Protein AF-H2Z7K0-F1 (afdb_monomer_lite)

Structure (mmCIF, N/CA/C/O backbone):
data_AF-H2Z7K0-F1
#
_entry.id   AF-H2Z7K0-F1
#
loop_
_atom_site.group_PDB
_atom_site.id
_atom_site.type_symbol
_atom_site.label_atom_id
_atom_site.label_alt_id
_atom_site.label_comp_id
_atom_site.label_asym_id
_atom_site.label_entity_id
_atom_site.label_seq_id
_atom_site.pdbx_PDB_ins_code
_atom_site.Cartn_x
_atom_site.Cartn_y
_atom_site.Cartn_z
_atom_site.occupancy
_atom_site.B_iso_or_equiv
_atom_site.auth_seq_id
_atom_site.auth_comp_id
_atom_site.auth_asym_id
_atom_site.auth_atom_id
_atom_site.pdbx_PDB_model_num
ATOM 1 N N . MET A 1 1 ? 14.895 -0.774 5.822 1.00 43.72 1 MET A N 1
ATOM 2 C CA . MET A 1 1 ? 14.748 0.016 7.070 1.00 43.72 1 MET A CA 1
ATOM 3 C C . MET A 1 1 ? 15.322 -0.745 8.260 1.00 43.72 1 MET A C 1
ATOM 5 O O . MET A 1 1 ? 15.101 -1.944 8.368 1.00 43.72 1 MET A O 1
ATOM 9 N N . ALA A 1 2 ? 16.098 -0.059 9.103 1.00 36.19 2 ALA A N 1
ATOM 10 C CA . ALA A 1 2 ? 16.890 -0.636 10.187 1.00 36.19 2 ALA A CA 1
ATOM 11 C C . ALA A 1 2 ? 16.050 -1.207 11.348 1.00 36.19 2 ALA A C 1
ATOM 13 O O . ALA A 1 2 ? 15.037 -0.637 11.757 1.00 36.19 2 ALA A O 1
ATOM 14 N N . LEU A 1 3 ? 16.538 -2.324 11.888 1.00 39.84 3 LEU A N 1
ATOM 15 C CA . LEU A 1 3 ? 16.150 -2.944 13.154 1.00 39.84 3 LEU A CA 1
ATOM 16 C C . LEU A 1 3 ? 16.188 -1.899 14.287 1.00 39.84 3 LEU A C 1
ATOM 18 O O . LEU A 1 3 ? 17.259 -1.399 14.612 1.00 39.84 3 LEU A O 1
ATOM 22 N N . GLY A 1 4 ? 15.040 -1.563 14.887 1.00 44.12 4 GLY A N 1
ATOM 23 C CA . GLY A 1 4 ? 15.003 -0.733 16.105 1.00 44.12 4 GLY A CA 1
ATOM 24 C C . GLY A 1 4 ? 13.780 0.169 16.279 1.00 44.12 4 GLY A C 1
ATOM 25 O O . GLY A 1 4 ? 13.519 0.629 17.385 1.00 44.12 4 GLY A O 1
ATOM 26 N N . ASN A 1 5 ? 12.992 0.399 15.230 1.00 54.31 5 ASN A N 1
ATOM 27 C CA . ASN A 1 5 ? 11.771 1.197 15.332 1.00 54.31 5 ASN A CA 1
ATOM 28 C C . ASN A 1 5 ? 10.554 0.297 15.641 1.00 54.31 5 ASN A C 1
ATOM 30 O O . ASN A 1 5 ? 10.325 -0.662 14.901 1.00 54.31 5 ASN A O 1
ATOM 34 N N . PRO A 1 6 ? 9.761 0.570 16.699 1.00 66.31 6 PRO A N 1
ATOM 35 C CA . PRO A 1 6 ? 8.608 -0.263 17.043 1.00 66.31 6 PRO A CA 1
ATOM 36 C C . PRO A 1 6 ? 7.587 -0.248 15.900 1.00 66.31 6 PRO A C 1
ATOM 38 O O . PRO A 1 6 ? 7.235 0.828 15.419 1.00 66.31 6 PRO A O 1
ATOM 41 N N . GLN A 1 7 ? 7.125 -1.424 15.458 1.00 72.44 7 GLN A N 1
ATOM 42 C CA . GLN A 1 7 ? 6.063 -1.519 14.448 1.00 72.44 7 GLN A CA 1
ATOM 43 C C . GLN A 1 7 ? 4.823 -0.767 14.932 1.00 72.44 7 GLN A C 1
ATOM 45 O O . GLN A 1 7 ? 4.322 -1.021 16.031 1.00 72.44 7 GLN A O 1
ATOM 50 N N . ILE A 1 8 ? 4.344 0.159 14.106 1.00 83.25 8 ILE A N 1
ATOM 51 C CA . ILE A 1 8 ? 3.125 0.922 14.362 1.00 83.25 8 ILE A CA 1
ATOM 52 C C . ILE A 1 8 ? 1.906 0.038 14.074 1.00 83.25 8 ILE A C 1
ATOM 54 O O . ILE A 1 8 ? 0.958 0.007 14.860 1.00 83.25 8 ILE A O 1
ATOM 58 N N . VAL A 1 9 ? 1.955 -0.734 12.987 1.00 85.44 9 VAL A N 1
ATOM 59 C CA . VAL A 1 9 ? 0.913 -1.676 12.579 1.00 85.44 9 VAL A CA 1
ATOM 60 C C . VAL A 1 9 ? 1.217 -3.042 13.183 1.00 85.44 9 VAL A C 1
ATOM 62 O O . VAL A 1 9 ? 1.971 -3.850 12.631 1.00 85.44 9 VAL A O 1
ATOM 65 N N . LYS A 1 10 ? 0.631 -3.296 14.355 1.00 87.06 10 LYS A N 1
ATOM 66 C CA . LYS A 1 10 ? 0.781 -4.567 15.072 1.00 87.06 10 LYS A CA 1
ATOM 67 C C . LYS A 1 10 ? 0.113 -5.712 14.316 1.00 87.06 10 LYS A C 1
ATOM 69 O O . LYS A 1 10 ? -0.953 -5.556 13.729 1.00 87.06 10 LYS A O 1
ATOM 74 N N . LEU A 1 11 ? 0.694 -6.905 14.422 1.00 84.88 11 LEU A N 1
ATOM 75 C CA . LEU A 1 11 ? 0.149 -8.101 13.779 1.00 84.88 11 LEU A CA 1
ATOM 76 C C . LEU A 1 11 ? -1.252 -8.476 14.292 1.00 84.88 11 LEU A C 1
ATOM 78 O O . LEU A 1 11 ? -2.057 -8.992 13.521 1.00 84.88 11 LEU A O 1
ATOM 82 N N . ASP A 1 12 ? -1.557 -8.216 15.564 1.00 86.19 12 ASP A N 1
ATOM 83 C CA . ASP A 1 12 ? -2.885 -8.468 16.137 1.00 86.19 12 ASP A CA 1
ATOM 84 C C . ASP A 1 12 ? -3.983 -7.662 15.437 1.00 86.19 12 ASP A C 1
ATOM 86 O O . ASP A 1 12 ? -5.043 -8.213 15.158 1.00 86.19 12 ASP A O 1
ATOM 90 N N . VAL A 1 13 ? -3.685 -6.419 15.039 1.00 86.56 13 VAL A N 1
ATOM 91 C CA . VAL A 1 13 ? -4.596 -5.559 14.265 1.00 86.56 13 VAL A CA 1
ATOM 92 C C . VAL A 1 13 ? -4.864 -6.164 12.883 1.00 86.56 13 VAL A C 1
ATOM 94 O O . VAL A 1 13 ? -6.001 -6.193 12.420 1.00 86.56 13 VAL A O 1
ATOM 97 N N . CYS A 1 14 ? -3.839 -6.726 12.233 1.00 87.00 14 CYS A N 1
ATOM 98 C CA . CYS A 1 14 ? -4.008 -7.430 10.957 1.00 87.00 14 CYS A CA 1
ATOM 99 C C . CYS A 1 14 ? -4.868 -8.698 11.099 1.00 87.00 14 CYS A C 1
ATOM 101 O O . CYS A 1 14 ? -5.653 -9.011 10.207 1.00 87.00 14 CYS A O 1
ATOM 103 N N . LYS A 1 15 ? -4.745 -9.426 12.218 1.00 89.62 15 LYS A N 1
ATOM 104 C CA . LYS A 1 15 ? -5.527 -10.645 12.494 1.00 89.62 15 LYS A CA 1
ATOM 105 C C . LYS A 1 15 ? -6.985 -10.351 12.842 1.00 89.62 15 LYS A C 1
ATOM 107 O O . LYS A 1 15 ? -7.850 -11.171 12.547 1.00 89.62 15 LYS A O 1
ATOM 112 N N . SER A 1 16 ? -7.263 -9.217 13.481 1.00 90.81 16 SER A N 1
ATOM 113 C CA . SER A 1 16 ? -8.612 -8.793 13.866 1.00 90.81 16 SER A CA 1
ATOM 114 C C . SER A 1 16 ? -9.249 -7.825 12.865 1.00 90.81 16 SER A C 1
ATOM 116 O O . SER A 1 16 ? -10.181 -7.112 13.242 1.00 90.81 16 SER A O 1
ATOM 118 N N . TRP A 1 17 ? -8.778 -7.792 11.609 1.00 91.12 17 TRP A N 1
ATOM 119 C CA . TRP A 1 17 ? -9.146 -6.762 10.629 1.00 91.12 17 TRP A CA 1
ATOM 120 C C . TRP A 1 17 ? -10.658 -6.552 10.492 1.00 91.12 17 TRP A C 1
ATOM 122 O O . TRP A 1 17 ? -11.128 -5.426 10.646 1.00 91.12 17 TRP A O 1
ATOM 132 N N . ASP A 1 18 ? -11.412 -7.639 10.299 1.00 89.06 18 ASP A N 1
ATOM 133 C CA . ASP A 1 18 ? -12.872 -7.618 10.120 1.00 89.06 18 ASP A CA 1
ATOM 134 C C . ASP A 1 18 ? -13.657 -7.281 11.399 1.00 89.06 18 ASP A C 1
ATOM 136 O O . ASP A 1 18 ? -14.846 -6.980 11.334 1.00 89.06 18 ASP A O 1
ATOM 140 N N . LYS A 1 19 ? -13.020 -7.351 12.575 1.00 90.75 19 LYS A N 1
ATOM 141 C CA . LYS A 1 19 ? -13.669 -7.091 13.870 1.00 90.75 19 LYS A CA 1
ATOM 142 C C . LYS A 1 19 ? -13.410 -5.672 14.357 1.00 90.75 19 LYS A C 1
ATOM 144 O O . LYS A 1 19 ? -14.342 -4.928 14.639 1.00 90.75 19 LYS A O 1
ATOM 149 N N . THR A 1 20 ? -12.136 -5.325 14.501 1.00 91.00 20 THR A N 1
ATOM 150 C CA . THR A 1 20 ? -11.696 -4.045 15.073 1.00 91.00 20 THR A CA 1
ATOM 151 C C . THR A 1 20 ? -10.555 -3.428 14.281 1.00 91.00 20 THR A C 1
ATOM 153 O O . THR A 1 20 ? -10.465 -2.203 14.208 1.00 91.00 20 THR A O 1
ATOM 156 N N . GLY A 1 21 ? -9.729 -4.251 13.630 1.00 90.38 21 GLY A N 1
ATOM 157 C CA . GLY A 1 21 ? -8.465 -3.804 13.067 1.00 90.38 21 GLY A CA 1
ATOM 158 C C . GLY A 1 21 ? -8.615 -2.722 12.001 1.00 90.38 21 GLY A C 1
ATOM 159 O O . GLY A 1 21 ? -7.876 -1.741 12.038 1.00 90.38 21 GLY A O 1
ATOM 160 N N . LYS A 1 22 ? -9.616 -2.822 11.113 1.00 92.56 22 LYS A N 1
ATOM 161 C CA . LYS A 1 22 ? -9.891 -1.770 10.121 1.00 92.56 22 LYS A CA 1
ATOM 162 C C . LYS A 1 22 ? -10.167 -0.415 10.788 1.00 92.56 22 LYS A C 1
ATOM 164 O O . LYS A 1 22 ? -9.546 0.582 10.430 1.00 92.56 22 LYS A O 1
ATOM 169 N N . ASN A 1 23 ? -11.064 -0.386 11.774 1.00 92.31 23 ASN A N 1
ATOM 170 C CA . ASN A 1 23 ? -11.456 0.847 12.463 1.00 92.31 23 ASN A CA 1
ATOM 171 C C . ASN A 1 23 ? -10.297 1.430 13.279 1.00 92.31 23 ASN A C 1
ATOM 173 O O . ASN A 1 23 ? -10.095 2.643 13.283 1.00 92.31 23 ASN A O 1
ATOM 177 N N . GLU A 1 24 ? -9.502 0.574 13.926 1.00 92.62 24 GLU A N 1
ATOM 178 C CA . GLU A 1 24 ? -8.286 0.981 14.635 1.00 92.62 24 GLU A CA 1
ATOM 179 C C . GLU A 1 24 ? -7.276 1.635 13.682 1.00 92.62 24 GLU A C 1
ATOM 181 O O . GLU A 1 24 ? -6.732 2.697 13.993 1.00 92.62 24 GLU A O 1
ATOM 186 N N . MET A 1 25 ? -7.072 1.054 12.496 1.00 91.69 25 MET A N 1
ATOM 187 C CA . MET A 1 25 ? -6.171 1.603 11.482 1.00 91.69 25 MET A CA 1
ATOM 188 C C . MET A 1 25 ? -6.659 2.931 10.910 1.00 91.69 25 MET A C 1
ATOM 190 O O . MET A 1 25 ? -5.868 3.863 10.763 1.00 91.69 25 MET A O 1
ATOM 194 N N . ILE A 1 26 ? -7.955 3.047 10.624 1.00 92.75 26 ILE A N 1
ATOM 195 C CA . ILE A 1 26 ? -8.553 4.294 10.138 1.00 92.75 26 ILE A CA 1
ATOM 196 C C . ILE A 1 26 ? -8.415 5.388 11.191 1.00 92.75 26 ILE A C 1
ATOM 198 O O . ILE A 1 26 ? -7.916 6.468 10.876 1.00 92.75 26 ILE A O 1
ATOM 202 N N . ALA A 1 27 ? -8.765 5.100 12.446 1.00 92.19 27 ALA A N 1
ATOM 203 C CA . ALA A 1 27 ? -8.625 6.049 13.545 1.00 92.19 27 ALA A CA 1
ATOM 204 C C . ALA A 1 27 ? -7.166 6.494 13.730 1.00 92.19 27 ALA A C 1
ATOM 206 O O . ALA A 1 27 ? -6.898 7.672 13.973 1.00 92.19 27 ALA A O 1
ATOM 207 N N . LEU A 1 28 ? -6.209 5.574 13.575 1.00 91.00 28 LEU A N 1
ATOM 208 C CA . LEU A 1 28 ? -4.785 5.882 13.654 1.00 91.00 28 LEU A CA 1
ATOM 209 C C . LEU A 1 28 ? -4.331 6.798 12.508 1.00 91.00 28 LEU A C 1
ATOM 211 O O . LEU A 1 28 ? -3.672 7.806 12.764 1.00 91.00 28 LEU A O 1
ATOM 215 N N . CYS A 1 29 ? -4.722 6.496 11.267 1.00 91.12 29 CYS A N 1
ATOM 216 C CA . CYS A 1 29 ? -4.457 7.342 10.102 1.00 91.12 29 CYS A CA 1
ATOM 217 C C . CYS A 1 29 ? -5.051 8.745 10.277 1.00 91.12 29 CYS A C 1
ATOM 219 O O . CYS A 1 29 ? -4.332 9.731 10.138 1.00 91.12 29 CYS A O 1
ATOM 221 N N . GLN A 1 30 ? -6.328 8.842 10.651 1.00 90.25 30 GLN A N 1
ATOM 222 C CA . GLN A 1 30 ? -7.017 10.116 10.878 1.00 90.25 30 GLN A CA 1
ATOM 223 C C . GLN A 1 30 ? -6.350 10.929 11.991 1.00 90.25 30 GLN A C 1
ATOM 225 O O . GLN A 1 30 ? -6.107 12.124 11.832 1.00 90.25 30 GLN A O 1
ATOM 230 N N . LYS A 1 31 ? -5.990 10.291 13.111 1.00 89.38 31 LYS A N 1
ATOM 231 C CA . LYS A 1 31 ? -5.267 10.948 14.207 1.00 89.38 31 LYS A CA 1
ATOM 232 C C . LYS A 1 31 ? -3.935 11.525 13.730 1.00 89.38 31 LYS A C 1
ATOM 234 O O . LYS A 1 31 ? -3.610 12.657 14.084 1.00 89.38 31 LYS A O 1
ATOM 239 N N . SER A 1 32 ? -3.182 10.771 12.932 1.00 87.81 32 SER A N 1
ATOM 240 C CA . SER A 1 32 ? -1.899 11.212 12.378 1.00 87.81 32 SER A CA 1
ATOM 241 C C . SER A 1 32 ? -2.061 12.351 11.366 1.00 87.81 32 SER A C 1
ATOM 243 O O . SER A 1 32 ? -1.301 13.312 11.420 1.00 87.81 32 SER A O 1
ATOM 245 N N . MET A 1 33 ? -3.080 12.303 10.502 1.00 85.81 33 MET A N 1
ATOM 246 C CA . MET A 1 33 ? -3.386 13.377 9.541 1.00 85.81 33 MET A CA 1
ATOM 247 C C . MET A 1 33 ? -3.805 14.674 10.236 1.00 85.81 33 MET A C 1
ATOM 249 O O . MET A 1 33 ? -3.347 15.752 9.866 1.00 85.81 33 MET A O 1
ATOM 253 N N . ASN A 1 34 ? -4.628 14.572 11.281 1.00 81.81 34 ASN A N 1
ATOM 254 C CA . ASN A 1 34 ? -5.125 15.723 12.037 1.00 81.81 34 ASN A CA 1
ATOM 255 C C . ASN A 1 34 ? -4.063 16.354 12.953 1.00 81.81 34 ASN A C 1
ATOM 257 O O . ASN A 1 34 ? -4.219 17.496 13.383 1.00 81.81 34 ASN A O 1
ATOM 261 N N . LYS A 1 35 ? -2.985 15.623 13.268 1.00 76.44 35 LYS A N 1
ATOM 262 C CA . LYS A 1 35 ? -1.864 16.114 14.084 1.00 76.44 35 LYS A CA 1
ATOM 263 C C . LYS A 1 35 ? -0.918 17.023 13.296 1.00 76.44 35 LYS A C 1
A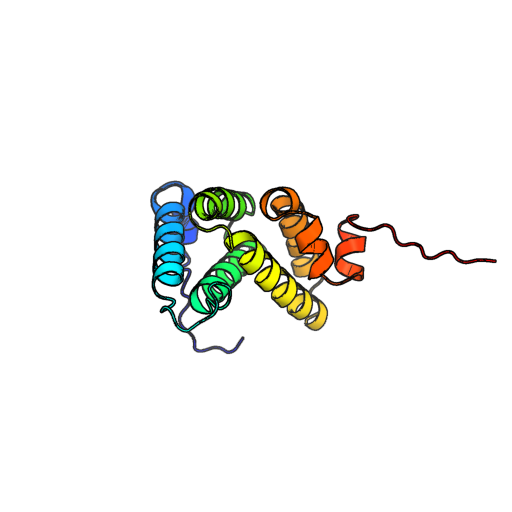TOM 265 O O . LYS A 1 35 ? -0.201 17.812 13.915 1.00 76.44 35 LYS A O 1
ATOM 270 N N . THR A 1 36 ? -0.901 16.935 11.966 1.00 64.06 36 THR A N 1
ATOM 271 C CA . THR A 1 36 ? -0.065 17.785 11.111 1.00 64.06 36 THR A CA 1
ATOM 272 C C . THR A 1 36 ? -0.493 19.242 11.277 1.00 64.06 36 THR A C 1
ATOM 274 O O . THR A 1 36 ? -1.497 19.695 10.731 1.00 64.06 36 THR A O 1
ATOM 277 N N . SER A 1 37 ? 0.249 19.959 12.125 1.00 53.06 37 SER A N 1
ATOM 278 C CA . SER A 1 37 ? 0.027 21.363 12.467 1.00 53.06 37 SER A CA 1
ATOM 279 C C . SER A 1 37 ? 0.011 22.242 11.212 1.00 53.06 37 SER A C 1
ATOM 281 O O . SER A 1 37 ? 0.614 21.893 10.199 1.00 53.06 37 SER A O 1
ATOM 283 N N . LYS A 1 38 ? -0.607 23.428 11.308 1.00 55.56 38 LYS A N 1
ATOM 284 C CA . LYS A 1 38 ? -0.779 24.442 10.242 1.00 55.56 38 LYS A CA 1
ATOM 285 C C . LYS A 1 38 ? 0.510 24.867 9.499 1.00 55.56 38 LYS A C 1
ATOM 287 O O . LYS A 1 38 ? 0.422 25.702 8.606 1.00 55.56 38 LYS A O 1
ATOM 292 N N . GLN A 1 39 ? 1.682 24.361 9.882 1.00 55.22 39 GLN A N 1
ATOM 293 C CA . GLN A 1 39 ? 2.989 24.732 9.334 1.00 55.22 39 GLN A CA 1
ATOM 294 C C . GLN A 1 39 ? 3.610 23.704 8.377 1.00 55.22 39 GLN A C 1
ATOM 296 O O . GLN A 1 39 ? 4.554 24.055 7.677 1.00 55.22 39 GLN A O 1
ATOM 301 N N . LEU A 1 40 ? 3.102 22.469 8.312 1.00 59.34 40 LEU A N 1
ATOM 302 C CA . LEU A 1 40 ? 3.559 21.478 7.332 1.00 59.34 40 LEU A CA 1
ATOM 303 C C . LEU A 1 40 ? 2.556 21.388 6.172 1.00 59.34 40 LEU A C 1
ATOM 305 O O . LEU A 1 40 ? 1.344 21.450 6.413 1.00 59.34 40 LEU A O 1
ATOM 309 N N . PRO A 1 41 ? 3.020 21.218 4.919 1.00 61.97 41 PRO A N 1
ATOM 310 C CA . PRO A 1 41 ? 2.140 20.852 3.817 1.00 61.97 41 PRO A CA 1
ATOM 311 C C . PRO A 1 41 ? 1.318 19.621 4.215 1.00 61.97 41 PRO A C 1
ATOM 313 O O . PRO A 1 41 ? 1.867 18.660 4.747 1.00 61.97 41 PRO A O 1
ATOM 316 N N . ARG A 1 42 ? 0.004 19.617 3.958 1.00 59.88 42 ARG A N 1
ATOM 317 C CA . ARG A 1 42 ? -0.886 18.493 4.331 1.00 59.88 42 ARG A CA 1
ATOM 318 C C . ARG A 1 42 ? -0.441 17.142 3.740 1.00 59.88 42 ARG A C 1
ATOM 320 O O . ARG A 1 42 ? -0.765 16.094 4.289 1.00 59.88 42 ARG A O 1
ATOM 327 N N . SER A 1 43 ? 0.333 17.172 2.654 1.00 59.03 43 SER A N 1
ATOM 328 C CA . SER A 1 43 ? 0.956 16.016 1.998 1.00 59.03 43 SER A CA 1
ATOM 329 C C . SER A 1 43 ? 2.175 15.440 2.736 1.00 59.03 43 SER A C 1
ATOM 331 O O . SER A 1 43 ? 2.610 14.331 2.419 1.00 59.03 43 SER A O 1
ATOM 333 N N . ASP A 1 44 ? 2.724 16.148 3.724 1.00 66.62 44 ASP A N 1
ATOM 334 C CA . ASP A 1 44 ? 3.909 15.745 4.483 1.00 66.62 44 ASP A CA 1
ATOM 335 C C . ASP A 1 44 ? 3.515 15.179 5.857 1.00 66.62 44 ASP A C 1
ATOM 337 O O . ASP A 1 44 ? 3.641 15.800 6.912 1.00 66.62 44 ASP A O 1
ATOM 341 N N . THR A 1 45 ? 2.927 13.981 5.818 1.00 79.94 45 THR A N 1
ATOM 342 C CA . THR A 1 45 ? 2.450 13.229 6.989 1.00 79.94 45 THR A CA 1
ATOM 343 C C . THR A 1 45 ? 3.309 11.969 7.190 1.00 79.94 45 THR A C 1
ATOM 345 O O . THR A 1 45 ? 2.892 10.865 6.825 1.00 79.94 45 THR A O 1
ATOM 348 N N . PRO A 1 46 ? 4.525 12.080 7.763 1.00 84.81 46 PRO A N 1
ATOM 349 C CA . PRO A 1 46 ? 5.456 10.951 7.885 1.00 84.81 46 PRO A CA 1
ATOM 350 C C . PRO A 1 46 ? 4.868 9.775 8.677 1.00 84.81 46 PRO A C 1
ATOM 352 O O . PRO A 1 46 ? 5.104 8.617 8.333 1.00 84.81 46 PRO A O 1
ATOM 355 N N . ASP A 1 47 ? 4.033 10.061 9.679 1.00 88.69 47 ASP A N 1
ATOM 356 C CA . ASP A 1 47 ? 3.330 9.039 10.458 1.00 88.69 47 ASP A CA 1
ATOM 357 C C . ASP A 1 47 ? 2.353 8.228 9.587 1.00 88.69 47 ASP A C 1
ATOM 359 O O . ASP A 1 47 ? 2.300 7.003 9.682 1.00 88.69 47 ASP A O 1
ATOM 363 N N . VAL A 1 48 ? 1.612 8.888 8.689 1.00 90.25 48 VAL A N 1
ATOM 364 C CA . VAL A 1 48 ? 0.663 8.226 7.774 1.00 90.25 48 VAL A CA 1
ATOM 365 C C . VAL A 1 48 ? 1.412 7.424 6.718 1.00 90.25 48 VAL A C 1
ATOM 367 O O . VAL A 1 48 ? 1.062 6.271 6.469 1.00 90.25 48 VAL A O 1
ATOM 370 N N . LYS A 1 49 ? 2.472 7.999 6.134 1.00 91.75 49 LYS A N 1
ATOM 371 C CA . LYS A 1 49 ? 3.344 7.294 5.183 1.00 91.75 49 LYS A CA 1
ATOM 372 C C . LYS A 1 49 ? 3.892 6.009 5.799 1.00 91.75 49 LYS A C 1
ATOM 374 O O . LYS A 1 49 ? 3.827 4.954 5.176 1.00 91.75 49 LYS A O 1
ATOM 379 N N . ARG A 1 50 ? 4.348 6.073 7.053 1.00 91.94 50 ARG A N 1
ATOM 380 C CA . ARG A 1 50 ? 4.844 4.905 7.787 1.00 91.94 50 ARG A CA 1
ATOM 381 C C . ARG A 1 50 ? 3.758 3.862 8.050 1.00 91.94 50 ARG A C 1
ATOM 383 O O . ARG A 1 50 ? 4.014 2.677 7.865 1.00 91.94 50 ARG A O 1
ATOM 390 N N . ILE A 1 51 ? 2.557 4.283 8.443 1.00 93.00 51 ILE A N 1
ATOM 391 C CA . ILE A 1 51 ? 1.419 3.372 8.630 1.00 93.00 51 ILE A CA 1
ATOM 392 C C . ILE A 1 51 ? 1.103 2.624 7.327 1.00 93.00 51 ILE A C 1
ATOM 394 O O . ILE A 1 51 ? 1.023 1.396 7.323 1.00 93.00 51 ILE A O 1
ATOM 398 N N . LEU A 1 52 ? 0.967 3.353 6.218 1.00 95.00 52 LEU A N 1
ATOM 399 C CA . LEU A 1 52 ? 0.670 2.776 4.906 1.00 95.00 52 LEU A CA 1
ATOM 400 C C . LEU A 1 52 ? 1.786 1.843 4.433 1.00 95.00 52 LEU A C 1
ATOM 402 O O . LEU A 1 52 ? 1.497 0.757 3.932 1.00 95.00 52 LEU A O 1
ATOM 406 N N . TYR A 1 53 ? 3.044 2.229 4.649 1.00 95.00 53 TYR A N 1
ATOM 407 C CA . TYR A 1 53 ? 4.201 1.399 4.335 1.00 95.00 53 TYR A CA 1
ATOM 408 C C . TYR A 1 53 ? 4.140 0.061 5.076 1.00 95.00 53 TYR A C 1
ATOM 410 O O . TYR A 1 53 ? 4.257 -0.997 4.459 1.00 95.00 53 TYR A O 1
ATOM 418 N N . GLU A 1 54 ? 3.891 0.082 6.388 1.00 94.19 54 GLU A N 1
ATOM 419 C CA . GLU A 1 54 ? 3.790 -1.143 7.184 1.00 94.19 54 GLU A CA 1
ATOM 420 C C . GLU A 1 54 ? 2.583 -2.002 6.764 1.00 94.19 54 GLU A C 1
ATOM 422 O O . GLU A 1 54 ? 2.711 -3.225 6.682 1.00 94.19 54 GLU A O 1
ATOM 427 N N . CYS A 1 55 ? 1.438 -1.399 6.418 1.00 94.38 55 CYS A N 1
ATOM 428 C CA . CYS A 1 55 ? 0.293 -2.122 5.851 1.00 94.38 55 CYS A CA 1
ATOM 429 C C . CYS A 1 55 ? 0.650 -2.835 4.541 1.00 94.38 55 CYS A C 1
ATOM 431 O O . CYS A 1 55 ? 0.367 -4.026 4.398 1.00 94.38 55 CYS A O 1
ATOM 433 N N . ILE A 1 56 ? 1.287 -2.134 3.599 1.00 95.19 56 ILE A N 1
ATOM 434 C CA . ILE A 1 56 ? 1.707 -2.709 2.315 1.00 95.19 56 ILE A CA 1
ATOM 435 C C . ILE A 1 56 ? 2.727 -3.822 2.551 1.00 95.19 56 ILE A C 1
ATOM 437 O O . ILE A 1 56 ? 2.592 -4.910 1.997 1.00 95.19 56 ILE A O 1
ATOM 441 N N . HIS A 1 57 ? 3.689 -3.613 3.446 1.00 93.06 57 HIS A N 1
ATOM 442 C CA . HIS A 1 57 ? 4.663 -4.634 3.805 1.00 93.06 57 HIS A CA 1
ATOM 443 C C . HIS A 1 57 ? 3.997 -5.890 4.397 1.00 93.06 57 HIS A C 1
ATOM 445 O O . HIS A 1 57 ? 4.334 -7.012 4.015 1.00 93.06 57 HIS A O 1
ATOM 451 N N . HIS A 1 58 ? 2.987 -5.745 5.265 1.00 93.31 58 HIS A N 1
ATOM 452 C CA . HIS A 1 58 ? 2.199 -6.886 5.753 1.00 93.31 58 HIS A CA 1
ATOM 453 C C . HIS A 1 58 ? 1.439 -7.602 4.628 1.00 93.31 58 HIS A C 1
ATOM 455 O O . HIS A 1 58 ? 1.305 -8.824 4.693 1.00 93.31 58 HIS A O 1
ATOM 461 N N . ILE A 1 59 ? 1.001 -6.898 3.580 1.00 94.31 59 ILE A N 1
ATOM 462 C CA . ILE A 1 59 ? 0.413 -7.522 2.381 1.00 94.31 59 ILE A CA 1
ATOM 463 C C . ILE A 1 59 ? 1.460 -8.326 1.609 1.00 94.31 59 ILE A C 1
ATOM 465 O O . ILE A 1 59 ? 1.217 -9.487 1.276 1.00 94.31 59 ILE A O 1
ATOM 469 N N . LEU A 1 60 ? 2.650 -7.767 1.379 1.00 92.94 60 LEU A N 1
ATOM 470 C CA . LEU A 1 60 ? 3.740 -8.470 0.691 1.00 92.94 60 LEU A CA 1
ATOM 471 C C . LEU A 1 60 ? 4.166 -9.738 1.453 1.00 92.94 60 LEU A C 1
ATOM 473 O O . LEU A 1 60 ? 4.421 -10.785 0.848 1.00 92.94 60 LEU A O 1
ATOM 477 N N . LEU A 1 61 ? 4.133 -9.695 2.786 1.00 91.62 61 LEU A N 1
ATOM 478 C CA . LEU A 1 61 ? 4.362 -10.853 3.654 1.00 91.62 61 LEU A CA 1
ATOM 479 C C . LEU A 1 61 ? 3.179 -11.839 3.722 1.00 91.62 61 LEU A C 1
ATOM 481 O O . LEU A 1 61 ? 3.323 -12.903 4.321 1.00 91.62 61 LEU A O 1
ATOM 485 N N . GLY A 1 62 ? 2.023 -11.522 3.129 1.00 90.69 62 GLY A N 1
ATOM 486 C CA . GLY A 1 62 ? 0.814 -12.356 3.168 1.00 90.69 62 GLY A CA 1
ATOM 487 C C . GLY A 1 62 ? 0.076 -12.345 4.512 1.00 90.69 62 GLY A C 1
ATOM 488 O O . GLY A 1 62 ? -0.729 -13.231 4.781 1.00 90.69 62 GLY A O 1
ATOM 489 N N . LYS A 1 63 ? 0.360 -11.364 5.373 1.00 91.19 63 LYS A N 1
ATOM 490 C CA . LYS A 1 63 ? -0.259 -11.178 6.698 1.00 91.19 63 LYS A CA 1
ATOM 491 C C . LYS A 1 63 ? -1.513 -10.305 6.649 1.00 91.19 63 LYS A C 1
ATOM 493 O O . LYS A 1 63 ? -2.292 -10.306 7.596 1.00 91.19 63 LYS A O 1
ATOM 498 N N . LEU A 1 64 ? -1.683 -9.549 5.567 1.00 92.88 64 LEU A N 1
ATOM 499 C CA . LEU A 1 64 ? -2.844 -8.714 5.291 1.00 92.88 64 LEU A CA 1
ATOM 500 C C . LEU A 1 64 ? -3.261 -8.913 3.827 1.00 92.88 64 LEU A C 1
ATOM 502 O O . LEU A 1 64 ? -2.428 -9.228 2.979 1.00 92.88 64 LEU A O 1
ATOM 506 N N . LYS A 1 65 ? -4.548 -8.753 3.517 1.00 93.44 65 LYS A N 1
ATOM 507 C CA . LYS A 1 65 ? -5.057 -8.865 2.145 1.00 93.44 65 LYS A CA 1
ATOM 508 C C . LYS A 1 65 ? -5.058 -7.505 1.446 1.00 93.44 65 LYS A C 1
ATOM 510 O O . LYS A 1 65 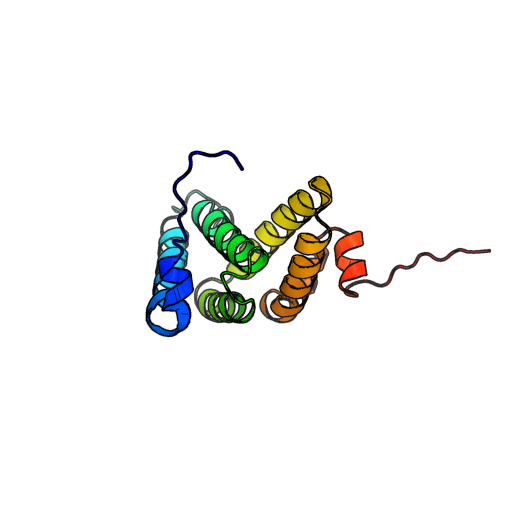? -5.245 -6.477 2.087 1.00 93.44 65 LYS A O 1
ATOM 515 N N . GLN A 1 66 ? -4.935 -7.493 0.120 1.00 94.62 66 GLN A N 1
ATOM 516 C CA . GLN A 1 66 ? -5.038 -6.255 -0.668 1.00 94.62 66 GLN A CA 1
ATOM 517 C C . GLN A 1 66 ? -6.421 -5.582 -0.560 1.00 94.62 66 GLN A C 1
ATOM 519 O O . GLN A 1 66 ? -6.502 -4.358 -0.499 1.00 94.62 66 GLN A O 1
ATOM 524 N N . GLU A 1 67 ? -7.498 -6.368 -0.427 1.00 93.88 67 GLU A N 1
ATOM 525 C CA . GLU A 1 67 ? -8.871 -5.865 -0.230 1.00 93.88 67 GLU A CA 1
ATOM 526 C C . GLU A 1 67 ? -9.020 -5.045 1.066 1.00 93.88 67 GLU A C 1
ATOM 528 O O . GLU A 1 67 ? -9.769 -4.070 1.113 1.00 93.88 67 GLU A O 1
ATOM 533 N N . HIS A 1 68 ? -8.253 -5.396 2.105 1.00 93.81 68 HIS A N 1
ATOM 534 C CA . HIS A 1 68 ? -8.251 -4.698 3.387 1.00 93.81 68 HIS A CA 1
ATOM 535 C C . HIS A 1 68 ? -7.700 -3.278 3.235 1.00 93.81 68 HIS A C 1
ATOM 537 O O . HIS A 1 68 ? -8.321 -2.318 3.695 1.00 93.81 68 HIS A O 1
ATOM 543 N N . LEU A 1 69 ? -6.566 -3.137 2.540 1.00 94.38 69 LEU A N 1
ATOM 544 C CA . LEU A 1 69 ? -5.973 -1.833 2.255 1.00 94.38 69 LEU A CA 1
ATOM 545 C C . LEU A 1 69 ? -6.860 -1.012 1.315 1.00 94.38 69 LEU A C 1
ATOM 547 O O . LEU A 1 69 ? -7.078 0.165 1.584 1.00 94.38 69 LEU A O 1
ATOM 551 N N . SER A 1 70 ? -7.435 -1.638 0.283 1.00 94.56 70 SER A N 1
ATOM 552 C CA . SER A 1 70 ? -8.403 -0.986 -0.607 1.00 94.56 70 SER A CA 1
ATOM 553 C C . SER A 1 70 ? -9.565 -0.392 0.188 1.00 94.56 70 SER A C 1
ATOM 555 O O . SER A 1 70 ? -9.809 0.806 0.105 1.00 94.56 70 SER A O 1
ATOM 557 N N . SER A 1 71 ? -10.223 -1.193 1.034 1.00 94.31 71 SER A N 1
ATOM 558 C CA . SER A 1 71 ? -11.360 -0.743 1.848 1.00 94.31 71 SER A CA 1
ATOM 559 C C . SER A 1 71 ? -10.991 0.386 2.814 1.00 94.31 71 SER A C 1
ATOM 561 O O . SER A 1 71 ? -11.786 1.298 3.036 1.00 94.31 71 SER A O 1
ATOM 563 N N . MET A 1 72 ? -9.783 0.351 3.384 1.00 94.44 72 MET A N 1
ATOM 564 C CA . MET A 1 72 ? -9.281 1.421 4.248 1.00 94.44 72 MET A CA 1
ATOM 565 C C . MET A 1 72 ? -9.076 2.729 3.474 1.00 94.44 72 MET A C 1
ATOM 567 O O . MET A 1 72 ? -9.491 3.787 3.944 1.00 94.44 72 MET A O 1
ATOM 571 N N . ILE A 1 73 ? -8.474 2.669 2.282 1.00 94.38 73 ILE A N 1
ATOM 572 C CA . ILE A 1 73 ? -8.277 3.837 1.411 1.00 94.38 73 ILE A CA 1
ATOM 573 C C . ILE A 1 73 ? -9.632 4.416 0.990 1.00 94.38 73 ILE A C 1
ATOM 575 O O . ILE A 1 73 ? -9.822 5.631 1.070 1.00 94.38 73 ILE A O 1
ATOM 579 N N . SER A 1 74 ? -10.592 3.558 0.626 1.00 93.69 74 SER A N 1
ATOM 580 C CA . SER A 1 74 ? -11.942 3.967 0.228 1.00 93.69 74 SER A CA 1
ATOM 581 C C . SER A 1 74 ? -12.695 4.738 1.311 1.00 93.69 74 SER A C 1
ATOM 583 O O . SER A 1 74 ? -13.561 5.548 0.995 1.00 93.69 74 SER A O 1
ATOM 585 N N . GLU A 1 75 ? -12.394 4.489 2.581 1.00 93.25 75 GLU A N 1
ATOM 586 C CA . GLU A 1 75 ? -13.021 5.186 3.701 1.00 93.25 75 GLU A CA 1
ATOM 587 C C . GLU A 1 75 ? -12.254 6.464 4.050 1.00 93.25 75 GLU A C 1
ATOM 589 O O . GLU A 1 75 ? -12.854 7.529 4.192 1.00 93.25 75 GLU A O 1
ATOM 594 N N . LEU A 1 76 ? -10.918 6.409 4.071 1.00 92.81 76 LEU A N 1
ATOM 595 C CA . LEU A 1 76 ? -10.073 7.578 4.328 1.00 92.81 76 LEU A CA 1
ATOM 596 C C . LEU A 1 76 ? -10.262 8.683 3.279 1.00 92.81 76 LEU A C 1
ATOM 598 O O . LEU A 1 76 ? -10.259 9.859 3.653 1.00 92.81 76 LEU A O 1
ATOM 602 N N . LYS A 1 77 ? -10.498 8.330 2.005 1.00 91.75 77 LYS A N 1
ATOM 603 C CA . LYS A 1 77 ? -10.728 9.305 0.919 1.00 91.75 77 LYS A CA 1
ATOM 604 C C . LYS A 1 77 ? -11.975 10.160 1.125 1.00 91.75 77 LYS A C 1
ATOM 606 O O . LYS A 1 77 ? -12.037 11.267 0.609 1.00 91.75 77 LYS A O 1
ATOM 611 N N . THR A 1 78 ? -12.953 9.680 1.899 1.00 90.56 78 THR A N 1
ATOM 612 C CA . THR A 1 78 ? -14.164 10.461 2.208 1.00 90.56 78 THR A CA 1
ATOM 613 C C . THR A 1 78 ? -13.891 11.623 3.161 1.00 90.56 78 THR A C 1
ATOM 615 O O . THR A 1 78 ? -14.648 12.589 3.182 1.00 90.56 78 THR A O 1
ATOM 618 N N . SER A 1 79 ? -12.812 11.544 3.945 1.00 86.00 79 SER A N 1
ATOM 619 C CA . SER A 1 79 ? -12.455 12.554 4.947 1.00 86.00 79 SER A CA 1
ATOM 620 C C . SER A 1 79 ? -11.174 13.321 4.606 1.00 86.00 79 SER A C 1
ATOM 622 O O . SER A 1 79 ? -10.975 14.412 5.131 1.00 86.00 79 SER A O 1
ATOM 624 N N . HIS A 1 80 ? -10.302 12.763 3.760 1.00 86.69 80 HIS A N 1
ATOM 625 C CA . HIS A 1 80 ? -8.996 13.333 3.425 1.00 86.69 80 HIS A CA 1
ATOM 626 C C . HIS A 1 80 ? -8.722 13.160 1.927 1.00 86.69 80 HIS A C 1
ATOM 628 O O . HIS A 1 80 ? -8.367 12.077 1.469 1.00 86.69 80 HIS A O 1
ATOM 634 N N . ASP A 1 81 ? -8.850 14.242 1.168 1.00 83.94 81 ASP A N 1
ATOM 635 C CA . ASP A 1 81 ? -8.660 14.308 -0.287 1.00 83.94 81 ASP A CA 1
ATOM 636 C C . ASP A 1 81 ? -7.226 13.977 -0.736 1.00 83.94 81 ASP A C 1
ATOM 638 O O . ASP A 1 81 ? -7.002 13.447 -1.823 1.00 83.94 81 ASP A O 1
ATOM 642 N N . PHE A 1 82 ? -6.241 14.214 0.127 1.00 88.38 82 PHE A N 1
ATOM 643 C CA . PHE A 1 82 ? -4.829 13.952 -0.152 1.00 88.38 82 PHE A CA 1
ATOM 644 C C . PHE A 1 82 ? -4.376 12.506 0.142 1.00 88.38 82 PHE A C 1
ATOM 646 O O . PHE A 1 82 ? -3.208 12.186 -0.094 1.00 88.38 82 PHE A O 1
ATOM 653 N N . ILE A 1 83 ? -5.249 11.608 0.630 1.00 92.12 83 ILE A N 1
ATOM 654 C CA . ILE A 1 83 ? -4.848 10.225 0.959 1.00 92.12 83 ILE A CA 1
ATOM 655 C C . ILE A 1 83 ? -4.303 9.472 -0.256 1.00 92.12 83 ILE A C 1
ATOM 657 O O . ILE A 1 83 ? -3.281 8.802 -0.135 1.00 92.12 83 ILE A O 1
ATOM 661 N N . CYS A 1 84 ? -4.933 9.609 -1.426 1.00 93.75 84 CYS A N 1
ATOM 662 C CA . CYS A 1 84 ? -4.510 8.897 -2.632 1.00 93.75 84 CYS A CA 1
ATOM 663 C C . CYS A 1 84 ? -3.084 9.296 -3.024 1.00 93.75 84 CYS A C 1
ATOM 665 O O . CYS A 1 84 ? -2.263 8.429 -3.308 1.00 93.75 84 CYS A O 1
ATOM 667 N N . SER A 1 85 ? -2.756 10.590 -2.914 1.00 93.50 85 SER A N 1
ATOM 668 C CA . SER A 1 85 ? -1.387 11.094 -3.065 1.00 93.50 85 SER A CA 1
ATOM 669 C C . SER A 1 85 ? -0.426 10.397 -2.102 1.00 93.50 85 SER A C 1
ATOM 671 O O . SER A 1 85 ? 0.587 9.857 -2.529 1.00 93.50 85 SER A O 1
ATOM 673 N N . ILE A 1 86 ? -0.736 10.350 -0.808 1.00 93.56 86 ILE A N 1
ATOM 674 C CA . ILE A 1 86 ? 0.164 9.714 0.164 1.00 93.56 86 ILE A CA 1
ATOM 675 C C . ILE A 1 86 ? 0.350 8.222 -0.154 1.00 93.56 86 ILE A C 1
ATOM 677 O O . ILE A 1 86 ? 1.468 7.718 -0.085 1.00 93.56 86 ILE A O 1
ATOM 681 N N . VAL A 1 87 ? -0.720 7.513 -0.523 1.00 95.62 87 VAL A N 1
ATOM 682 C CA . VAL A 1 87 ? -0.641 6.093 -0.895 1.00 95.62 87 VAL A CA 1
ATOM 683 C C . VAL A 1 87 ? 0.294 5.898 -2.082 1.00 95.62 87 VAL A C 1
ATOM 685 O O . VAL A 1 87 ? 1.163 5.033 -2.018 1.00 95.62 87 VAL A O 1
ATOM 688 N N . VAL A 1 88 ? 0.163 6.703 -3.140 1.00 95.81 88 VAL A N 1
ATOM 689 C CA . VAL A 1 88 ? 1.019 6.567 -4.324 1.00 95.81 88 VAL A CA 1
ATOM 690 C C . VAL A 1 88 ? 2.478 6.923 -4.020 1.00 95.81 88 VAL A C 1
ATOM 692 O O . VAL A 1 88 ? 3.360 6.234 -4.522 1.00 95.81 88 VAL A O 1
ATOM 695 N N . ASP A 1 89 ? 2.751 7.901 -3.149 1.00 94.50 89 ASP A N 1
ATOM 696 C CA . ASP A 1 89 ? 4.123 8.182 -2.680 1.00 94.50 89 ASP A CA 1
ATOM 697 C C . ASP A 1 89 ? 4.752 6.980 -1.968 1.00 94.50 89 ASP A C 1
ATOM 699 O O . ASP A 1 89 ? 5.939 6.696 -2.107 1.00 94.50 89 ASP A O 1
ATOM 703 N N . VAL A 1 90 ? 3.962 6.269 -1.165 1.00 95.81 90 VAL A N 1
ATOM 704 C CA . VAL A 1 90 ? 4.445 5.078 -0.462 1.00 95.81 90 VAL A CA 1
ATOM 705 C C . VAL A 1 90 ? 4.630 3.916 -1.437 1.00 95.81 90 VAL A C 1
ATOM 707 O O . VAL A 1 90 ? 5.609 3.182 -1.320 1.00 95.81 90 VAL A O 1
ATOM 710 N N . LEU A 1 91 ? 3.727 3.754 -2.410 1.00 96.56 91 LEU A N 1
ATOM 711 C CA . LEU A 1 91 ? 3.875 2.746 -3.459 1.00 96.56 91 LEU A CA 1
ATOM 712 C C . LEU A 1 91 ? 5.150 2.984 -4.271 1.00 96.56 91 LEU A C 1
ATOM 714 O O . LEU A 1 91 ? 5.896 2.031 -4.457 1.00 96.56 91 LEU A O 1
ATOM 718 N N . SER A 1 92 ? 5.443 4.219 -4.693 1.00 95.56 92 SER A N 1
ATOM 719 C CA . SER A 1 92 ? 6.669 4.522 -5.445 1.00 95.56 92 SER A CA 1
ATOM 720 C C . SER A 1 92 ? 7.935 4.290 -4.620 1.00 95.56 92 SER A C 1
ATOM 722 O O . SER A 1 92 ? 8.910 3.748 -5.131 1.00 95.56 92 SER A O 1
ATOM 724 N N . MET A 1 93 ? 7.918 4.609 -3.324 1.00 95.00 93 MET A N 1
ATOM 725 C CA . MET A 1 93 ? 9.040 4.305 -2.434 1.00 95.00 93 MET A CA 1
ATOM 726 C C . MET A 1 93 ? 9.293 2.791 -2.327 1.00 95.00 93 MET A C 1
ATOM 728 O O . MET A 1 93 ? 10.430 2.348 -2.460 1.00 95.00 93 MET A O 1
ATOM 732 N N . ILE A 1 94 ? 8.240 1.992 -2.123 1.00 95.19 94 ILE A N 1
ATOM 733 C CA . ILE A 1 94 ? 8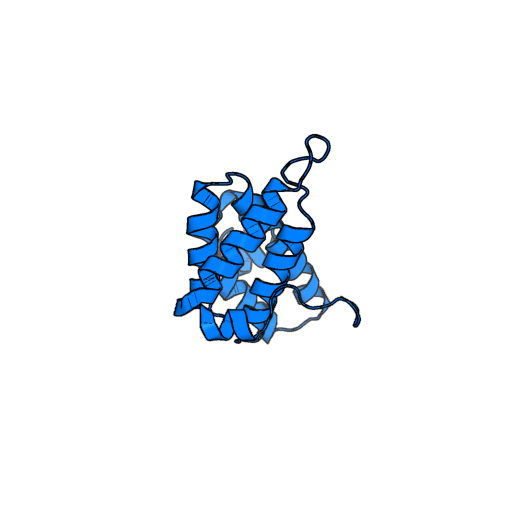.343 0.524 -2.039 1.00 95.19 94 ILE A CA 1
ATOM 734 C C . ILE A 1 94 ? 8.774 -0.077 -3.379 1.00 95.19 94 ILE A C 1
ATOM 736 O O . ILE A 1 94 ? 9.538 -1.038 -3.402 1.00 95.19 94 ILE A O 1
ATOM 740 N N . ASP A 1 95 ? 8.307 0.489 -4.492 1.00 94.69 95 ASP A N 1
ATOM 741 C CA . ASP A 1 95 ? 8.700 0.092 -5.842 1.00 94.69 95 ASP A CA 1
ATOM 742 C C . ASP A 1 95 ? 10.226 0.148 -6.010 1.00 94.69 95 ASP A C 1
ATOM 744 O O . ASP A 1 95 ? 10.854 -0.853 -6.362 1.00 94.69 95 ASP A O 1
ATOM 748 N N . ILE A 1 96 ? 10.825 1.286 -5.639 1.00 93.69 96 ILE A N 1
ATOM 749 C CA . ILE A 1 96 ? 12.277 1.512 -5.668 1.00 93.69 96 ILE A CA 1
ATOM 750 C C . ILE A 1 96 ? 13.009 0.509 -4.767 1.00 93.69 96 ILE A C 1
ATOM 752 O O . ILE A 1 96 ? 14.008 -0.078 -5.183 1.00 93.69 96 ILE A O 1
ATOM 756 N N . GLU A 1 97 ? 12.518 0.281 -3.545 1.00 93.31 97 GLU A N 1
ATOM 757 C CA . GLU A 1 97 ? 13.125 -0.677 -2.612 1.00 93.31 97 GLU A CA 1
ATOM 758 C C . GLU A 1 97 ? 13.109 -2.109 -3.168 1.00 93.31 97 GLU A C 1
ATOM 760 O O . GLU A 1 97 ? 14.125 -2.802 -3.121 1.00 93.31 97 GLU A O 1
ATOM 765 N N . LEU A 1 98 ? 11.984 -2.552 -3.735 1.00 91.56 98 LEU A N 1
ATOM 766 C CA . LEU A 1 98 ? 11.844 -3.902 -4.287 1.00 91.56 98 LEU A CA 1
ATOM 767 C C . LEU A 1 98 ? 12.703 -4.120 -5.532 1.00 91.56 98 LEU A C 1
ATOM 769 O O . LEU A 1 98 ? 13.253 -5.209 -5.696 1.00 91.56 98 LEU A O 1
ATOM 773 N N . VAL A 1 99 ? 12.824 -3.105 -6.392 1.00 90.81 99 VAL A N 1
ATOM 774 C CA . VAL A 1 99 ? 13.746 -3.132 -7.536 1.00 90.81 99 VAL A CA 1
ATOM 775 C C . VAL A 1 99 ? 15.190 -3.240 -7.046 1.00 90.81 99 VAL A C 1
ATOM 777 O O . VAL A 1 99 ? 15.933 -4.090 -7.529 1.00 90.81 99 VAL A O 1
ATOM 780 N N . ALA A 1 100 ? 15.578 -2.452 -6.039 1.00 91.31 100 ALA A N 1
ATOM 781 C CA . ALA A 1 100 ? 16.930 -2.481 -5.482 1.00 91.31 100 ALA A CA 1
ATOM 782 C C . ALA A 1 100 ? 17.277 -3.809 -4.783 1.00 91.31 100 ALA A C 1
ATOM 784 O O . ALA A 1 100 ? 18.440 -4.208 -4.760 1.00 91.31 100 ALA A O 1
ATOM 785 N N . MET A 1 101 ? 16.286 -4.492 -4.205 1.00 89.44 101 MET A N 1
ATOM 786 C CA . MET A 1 101 ? 16.467 -5.780 -3.528 1.00 89.44 101 MET A CA 1
ATOM 787 C C . MET A 1 101 ? 16.453 -6.995 -4.474 1.00 89.44 101 MET A C 1
ATOM 789 O O . MET A 1 101 ? 16.741 -8.097 -4.013 1.00 89.44 101 MET A O 1
ATOM 793 N N . ASP A 1 102 ? 16.100 -6.823 -5.754 1.00 88.75 102 ASP A N 1
ATOM 794 C CA . ASP A 1 102 ? 15.926 -7.898 -6.755 1.00 88.75 102 ASP A CA 1
ATOM 795 C C . ASP A 1 102 ? 15.021 -9.067 -6.280 1.00 88.75 102 ASP A C 1
ATOM 797 O O . ASP A 1 102 ? 15.148 -10.228 -6.678 1.00 88.75 102 ASP A O 1
ATOM 801 N N . GLU A 1 103 ? 14.048 -8.774 -5.409 1.00 84.12 103 GLU A N 1
ATOM 802 C CA . GLU A 1 103 ? 13.129 -9.772 -4.851 1.00 84.12 103 GLU A CA 1
ATOM 803 C C . GLU A 1 103 ? 11.925 -10.016 -5.775 1.00 84.12 103 GLU A C 1
ATOM 805 O O . GLU A 1 103 ? 10.820 -9.509 -5.553 1.00 84.12 103 GLU A O 1
ATOM 810 N N . LYS A 1 104 ? 12.106 -10.857 -6.800 1.00 88.88 104 LYS A N 1
ATOM 811 C CA . LYS A 1 104 ? 11.075 -11.146 -7.822 1.00 88.88 104 LYS A CA 1
ATOM 812 C C . LYS A 1 104 ? 9.697 -11.491 -7.249 1.00 88.88 104 LYS A C 1
ATOM 814 O O . LYS A 1 104 ? 8.696 -10.920 -7.665 1.00 88.88 104 LYS A O 1
ATOM 819 N N . LYS A 1 105 ? 9.634 -12.365 -6.240 1.00 89.06 105 LYS A N 1
ATOM 820 C CA . LYS A 1 105 ? 8.359 -12.795 -5.636 1.00 89.06 105 LYS A CA 1
ATOM 821 C C . LYS A 1 105 ? 7.635 -11.655 -4.913 1.00 89.06 105 LYS A C 1
ATOM 823 O O . LYS A 1 105 ? 6.407 -11.572 -4.945 1.00 89.06 105 LYS A O 1
ATOM 828 N N . SER A 1 106 ? 8.385 -10.794 -4.231 1.00 89.88 106 SER A N 1
ATOM 829 C CA . SER A 1 106 ? 7.845 -9.618 -3.543 1.00 89.88 106 SER A CA 1
ATOM 830 C C . SER A 1 106 ? 7.402 -8.564 -4.564 1.00 89.88 106 SER A C 1
ATOM 832 O O . SER A 1 106 ? 6.328 -7.982 -4.412 1.00 89.88 106 SER A O 1
ATOM 834 N N . ARG A 1 107 ? 8.153 -8.412 -5.662 1.00 92.75 107 ARG A N 1
ATOM 835 C CA . ARG A 1 107 ? 7.807 -7.564 -6.810 1.00 92.75 107 ARG A CA 1
ATOM 836 C C . ARG A 1 107 ? 6.502 -7.992 -7.488 1.00 92.75 107 ARG A C 1
ATOM 838 O O . ARG A 1 107 ? 5.639 -7.150 -7.700 1.00 92.75 107 ARG A O 1
ATOM 845 N N . GLU A 1 108 ? 6.295 -9.281 -7.757 1.00 94.31 108 GLU A N 1
ATOM 846 C CA . GLU A 1 108 ? 5.039 -9.785 -8.344 1.00 94.31 108 GLU A CA 1
ATOM 847 C C . GLU A 1 108 ? 3.821 -9.485 -7.456 1.00 94.31 108 GLU A C 1
ATOM 849 O O . GLU A 1 108 ? 2.787 -9.013 -7.935 1.00 94.31 108 GLU A O 1
ATOM 854 N N . LYS A 1 109 ? 3.950 -9.697 -6.139 1.00 95.25 109 LYS A N 1
ATOM 855 C CA . LYS A 1 109 ? 2.899 -9.345 -5.171 1.00 95.25 109 LYS A CA 1
ATOM 856 C C . LYS A 1 109 ? 2.628 -7.845 -5.140 1.00 95.25 109 LYS A C 1
ATOM 858 O O . LYS A 1 109 ? 1.471 -7.441 -5.047 1.00 95.25 109 LYS A O 1
ATOM 863 N N . PHE A 1 110 ? 3.677 -7.030 -5.222 1.00 96.69 110 PHE A N 1
ATOM 864 C CA . PHE A 1 110 ? 3.553 -5.581 -5.293 1.00 96.69 110 PHE A CA 1
ATOM 865 C C . PHE A 1 110 ? 2.808 -5.140 -6.556 1.00 96.69 110 PHE A C 1
ATOM 867 O O . PHE A 1 110 ? 1.862 -4.365 -6.454 1.00 96.69 110 PHE A O 1
ATOM 874 N N . LEU A 1 111 ? 3.143 -5.688 -7.728 1.00 96.31 111 LEU A N 1
ATOM 875 C CA . LEU A 1 111 ? 2.430 -5.387 -8.973 1.00 96.31 111 LEU A CA 1
ATOM 876 C C . LEU A 1 111 ? 0.945 -5.773 -8.883 1.00 96.31 111 LEU A C 1
ATOM 878 O O . LEU A 1 111 ? 0.081 -4.981 -9.258 1.00 96.31 111 LEU A O 1
ATOM 882 N N . SER A 1 112 ? 0.630 -6.945 -8.319 1.00 96.62 112 SER A N 1
ATOM 883 C CA . SER A 1 112 ? -0.762 -7.343 -8.055 1.00 96.62 112 SER A CA 1
ATOM 884 C C . SER A 1 112 ? -1.481 -6.338 -7.151 1.00 96.62 112 SER A C 1
ATOM 886 O O . SER A 1 112 ? -2.625 -5.974 -7.426 1.00 96.62 112 SER A O 1
ATOM 888 N N . LEU A 1 113 ? -0.814 -5.865 -6.095 1.00 97.25 113 LEU A N 1
ATOM 889 C CA . LEU A 1 113 ? -1.376 -4.880 -5.177 1.00 97.25 113 LEU A CA 1
ATOM 890 C C . LEU A 1 113 ? -1.647 -3.542 -5.873 1.00 97.25 113 LEU A C 1
ATOM 892 O O . LEU A 1 113 ? -2.749 -3.011 -5.753 1.00 97.25 113 LEU A O 1
ATOM 896 N N . VAL A 1 114 ? -0.677 -2.998 -6.615 1.00 96.94 114 VAL A N 1
ATOM 897 C CA . VAL A 1 114 ? -0.861 -1.736 -7.351 1.00 96.94 114 VAL A CA 1
ATOM 898 C C . VAL A 1 114 ? -2.004 -1.874 -8.355 1.00 96.94 114 VAL A C 1
ATOM 900 O O . VAL A 1 114 ? -2.838 -0.976 -8.464 1.00 96.94 114 VAL A O 1
ATOM 903 N N . HIS A 1 115 ? -2.098 -3.016 -9.040 1.00 95.62 115 HIS A N 1
ATOM 904 C CA . HIS A 1 115 ? -3.198 -3.283 -9.960 1.00 95.62 115 HIS A CA 1
ATOM 905 C C . HIS A 1 115 ? -4.565 -3.276 -9.261 1.00 95.62 115 HIS A C 1
ATOM 907 O O . HIS A 1 115 ? -5.521 -2.750 -9.824 1.00 95.62 115 HIS A O 1
ATOM 913 N N . ALA A 1 116 ? -4.663 -3.825 -8.048 1.00 95.62 116 ALA A N 1
ATOM 914 C CA .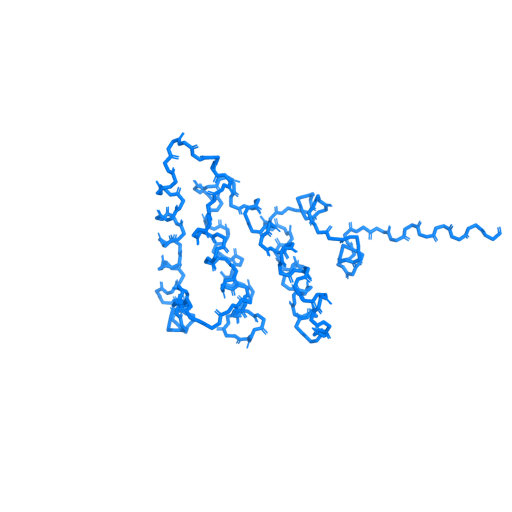 ALA A 1 116 ? -5.897 -3.827 -7.263 1.00 95.62 116 ALA A CA 1
ATOM 915 C C . ALA A 1 116 ? -6.276 -2.432 -6.735 1.00 95.62 116 ALA A C 1
ATOM 917 O O . ALA A 1 116 ? -7.456 -2.144 -6.563 1.00 95.62 116 ALA A O 1
ATOM 918 N N . LEU A 1 117 ? -5.292 -1.564 -6.484 1.00 95.94 117 LEU A N 1
ATOM 919 C CA . LEU A 1 117 ? -5.513 -0.219 -5.946 1.00 95.94 117 LEU A CA 1
ATOM 920 C C . LEU A 1 117 ? -5.701 0.860 -7.020 1.00 95.94 117 LEU A C 1
ATOM 922 O O . LEU A 1 117 ? -6.098 1.973 -6.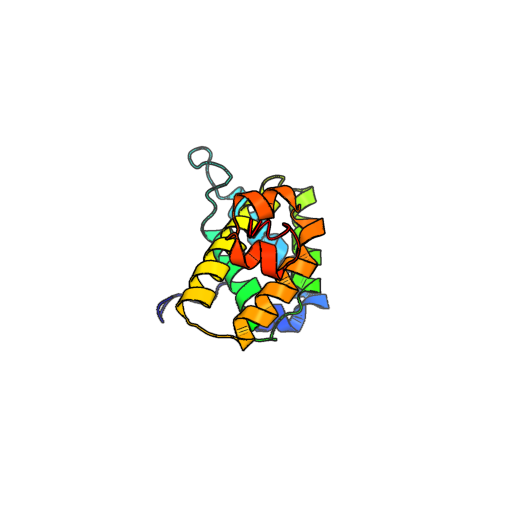681 1.00 95.94 117 LEU A O 1
ATOM 926 N N . LYS A 1 118 ? -5.417 0.570 -8.296 1.00 94.25 118 LYS A N 1
ATOM 927 C CA . LYS A 1 118 ? -5.342 1.576 -9.372 1.00 94.25 118 LYS A CA 1
ATOM 928 C C . LYS A 1 118 ? -6.602 2.432 -9.527 1.00 94.25 118 LYS A C 1
ATOM 930 O O . LYS A 1 118 ? -6.487 3.626 -9.794 1.00 94.25 118 LYS A O 1
ATOM 935 N N . ASP A 1 119 ? -7.779 1.837 -9.341 1.00 92.00 119 ASP A N 1
ATOM 936 C CA . ASP A 1 119 ? -9.066 2.524 -9.476 1.00 92.00 119 ASP A CA 1
ATOM 937 C C . ASP A 1 119 ? -9.386 3.360 -8.226 1.00 92.00 119 ASP A C 1
ATOM 939 O O . ASP A 1 119 ? -10.010 4.413 -8.324 1.00 92.00 119 ASP A O 1
ATOM 943 N N . GLU A 1 120 ? -8.884 2.946 -7.058 1.00 92.19 120 GLU A N 1
ATOM 944 C CA . GLU A 1 120 ? -9.051 3.677 -5.799 1.00 92.19 120 GLU A CA 1
ATOM 945 C C . GLU A 1 120 ? -8.148 4.911 -5.707 1.00 92.19 120 GLU A C 1
ATOM 947 O O . GLU A 1 120 ? -8.582 5.951 -5.210 1.00 92.19 120 GLU A O 1
ATOM 952 N N . VAL A 1 121 ? -6.897 4.813 -6.174 1.00 94.19 121 VAL A N 1
ATOM 953 C CA . VAL A 1 121 ? -5.919 5.917 -6.093 1.00 94.19 121 VAL A CA 1
ATOM 954 C C . VAL A 1 121 ? -5.873 6.789 -7.348 1.00 94.19 121 VAL A C 1
ATOM 956 O O . VAL A 1 121 ? -5.440 7.937 -7.273 1.00 94.19 121 VAL A O 1
ATOM 959 N N . GLY A 1 122 ? -6.334 6.265 -8.484 1.00 94.38 122 GLY A N 1
ATOM 960 C CA . GLY A 1 122 ? -6.335 6.940 -9.776 1.00 94.38 122 GLY A CA 1
ATOM 961 C C . GLY A 1 122 ? -5.108 6.612 -10.630 1.00 94.38 122 GLY A C 1
ATOM 962 O O . GLY A 1 122 ? -3.959 6.812 -10.236 1.00 94.38 122 GLY A O 1
ATOM 963 N N . VAL A 1 123 ? -5.360 6.169 -11.866 1.00 94.62 123 VAL A N 1
ATOM 964 C CA . VAL A 1 123 ? -4.314 5.800 -12.836 1.00 94.62 123 VAL A CA 1
ATOM 965 C C . VAL A 1 123 ? -3.403 6.978 -13.192 1.00 94.62 123 VAL A C 1
ATOM 967 O O . VAL A 1 123 ? -2.204 6.777 -13.368 1.00 94.62 123 VAL A O 1
ATOM 970 N N . SER A 1 124 ? -3.941 8.197 -13.291 1.00 94.50 124 SER A N 1
ATOM 971 C CA . SER A 1 124 ? -3.138 9.392 -13.591 1.00 94.50 124 SER A CA 1
ATOM 972 C C . SER A 1 124 ? -2.052 9.611 -12.540 1.00 94.50 124 SER A C 1
ATOM 974 O O . SER A 1 124 ? -0.891 9.770 -12.894 1.00 94.50 124 SER A O 1
ATOM 976 N N . LEU A 1 125 ? -2.410 9.485 -11.262 1.00 94.50 125 LEU A N 1
ATOM 977 C CA . LEU A 1 125 ? -1.489 9.685 -10.150 1.00 94.50 125 LEU A CA 1
ATOM 978 C C . LEU A 1 125 ? -0.393 8.612 -10.106 1.00 94.50 125 LEU A C 1
ATOM 980 O O . LEU A 1 125 ? 0.766 8.914 -9.836 1.00 94.50 125 LEU A O 1
ATOM 984 N N . LEU A 1 126 ? -0.744 7.359 -10.422 1.00 96.19 126 LEU A N 1
ATOM 985 C CA . LEU A 1 126 ? 0.237 6.281 -10.573 1.00 96.19 126 LEU A CA 1
ATOM 986 C C . LEU A 1 126 ? 1.242 6.595 -11.687 1.00 96.19 126 LEU A C 1
ATOM 988 O O . LEU A 1 126 ? 2.440 6.424 -11.482 1.00 96.19 126 LEU A O 1
ATOM 992 N N . LYS A 1 127 ? 0.771 7.087 -12.841 1.00 95.25 127 LYS A N 1
ATOM 993 C CA . LYS A 1 127 ? 1.633 7.459 -13.976 1.00 95.25 127 LYS A CA 1
ATOM 994 C C . LYS A 1 127 ? 2.591 8.603 -13.658 1.00 95.25 127 LYS A C 1
ATOM 996 O O . LYS A 1 127 ? 3.663 8.661 -14.242 1.00 95.25 127 LYS A O 1
ATOM 1001 N N . GLU A 1 128 ? 2.206 9.503 -12.759 1.00 95.06 128 GLU A N 1
ATOM 1002 C CA . GLU A 1 128 ? 3.036 10.640 -12.353 1.00 95.06 128 GLU A CA 1
ATOM 1003 C C . GLU A 1 128 ? 4.195 10.247 -11.422 1.00 95.06 128 GLU A C 1
ATOM 1005 O O . GLU A 1 128 ? 5.145 11.018 -11.297 1.00 95.06 128 GLU A O 1
ATOM 1010 N N . ARG A 1 129 ? 4.121 9.095 -10.735 1.00 94.44 129 ARG A N 1
ATOM 1011 C CA . ARG A 1 129 ? 5.028 8.773 -9.612 1.00 94.44 129 ARG A CA 1
ATOM 1012 C C . ARG A 1 129 ? 5.689 7.402 -9.657 1.00 94.44 129 ARG A C 1
ATOM 1014 O O . ARG A 1 129 ? 6.712 7.230 -8.999 1.00 94.44 129 ARG A O 1
ATOM 1021 N N . LEU A 1 130 ? 5.102 6.428 -10.349 1.00 95.50 130 LEU A N 1
ATOM 1022 C CA . LEU A 1 130 ? 5.723 5.117 -10.536 1.00 95.50 130 LEU A CA 1
ATOM 1023 C C . LEU A 1 130 ? 6.683 5.136 -11.719 1.00 95.50 130 LEU A C 1
ATOM 1025 O O . LEU A 1 130 ? 6.491 5.885 -12.678 1.00 95.50 130 LEU A O 1
ATOM 1029 N N . ASP A 1 131 ? 7.689 4.269 -11.651 1.00 93.38 131 ASP A N 1
ATOM 1030 C CA . ASP A 1 131 ? 8.656 4.120 -12.728 1.00 93.38 131 ASP A CA 1
ATOM 1031 C C . ASP A 1 131 ? 8.006 3.568 -14.010 1.00 93.38 131 ASP A C 1
ATOM 1033 O O . ASP A 1 131 ? 7.025 2.815 -13.968 1.00 93.38 131 ASP A O 1
ATOM 1037 N N . VAL A 1 132 ? 8.571 3.932 -15.163 1.00 91.56 132 VAL A N 1
ATOM 1038 C CA . VAL A 1 132 ? 8.118 3.495 -16.489 1.00 91.56 132 VAL A CA 1
ATOM 1039 C C . VAL A 1 132 ? 8.053 1.968 -16.572 1.00 91.56 132 VAL A C 1
ATOM 1041 O O . VAL A 1 132 ? 7.035 1.439 -17.015 1.00 91.56 132 VAL A O 1
ATOM 1044 N N . GLU A 1 133 ? 9.064 1.251 -16.075 1.00 91.94 133 GLU A N 1
ATOM 1045 C CA . GLU A 1 133 ? 9.107 -0.218 -16.127 1.00 91.94 133 GLU A CA 1
ATOM 1046 C C . GLU A 1 133 ? 7.964 -0.850 -15.312 1.00 91.94 133 GLU A C 1
ATOM 1048 O O . GLU A 1 133 ? 7.349 -1.849 -15.713 1.00 91.94 133 GLU A O 1
ATOM 1053 N N . THR A 1 134 ? 7.622 -0.239 -14.174 1.00 93.81 134 THR A N 1
ATOM 1054 C CA . THR A 1 134 ? 6.489 -0.645 -13.332 1.00 93.81 134 THR A CA 1
ATOM 1055 C C . THR A 1 134 ? 5.166 -0.394 -14.044 1.00 93.81 134 THR A C 1
ATOM 1057 O O . THR A 1 134 ? 4.299 -1.270 -14.082 1.00 93.81 134 THR A O 1
ATOM 1060 N N . LEU A 1 135 ? 4.999 0.783 -14.649 1.00 94.62 135 LEU A N 1
ATOM 1061 C CA . LEU A 1 135 ? 3.793 1.147 -15.392 1.00 94.62 135 LEU A CA 1
ATOM 1062 C C . LEU A 1 135 ? 3.574 0.244 -16.615 1.00 94.62 135 LEU A C 1
ATOM 1064 O O . LEU A 1 135 ? 2.431 -0.126 -16.896 1.00 94.62 135 LEU A O 1
ATOM 1068 N N . GLU A 1 136 ? 4.641 -0.138 -17.317 1.00 93.62 136 GLU A N 1
ATOM 1069 C CA . GLU A 1 136 ? 4.605 -1.105 -18.421 1.00 93.62 136 GLU A CA 1
ATOM 1070 C C . GLU A 1 136 ? 4.203 -2.497 -17.927 1.00 93.62 136 GLU A C 1
ATOM 1072 O O . GLU A 1 136 ? 3.300 -3.119 -18.493 1.00 93.62 136 GLU A O 1
ATOM 1077 N N . SER A 1 137 ? 4.797 -2.955 -16.821 1.00 93.19 137 SER A N 1
ATOM 1078 C CA . SER A 1 137 ? 4.458 -4.237 -16.186 1.00 93.19 137 SER A CA 1
ATOM 1079 C C . SER A 1 137 ? 2.985 -4.304 -15.765 1.00 93.19 137 SER A C 1
ATOM 1081 O O . SER A 1 137 ? 2.344 -5.352 -15.861 1.00 93.19 137 SER A O 1
ATOM 1083 N N . LEU A 1 138 ? 2.417 -3.169 -15.352 1.00 93.94 138 LEU A N 1
ATOM 1084 C CA . LEU A 1 138 ? 1.002 -3.017 -15.003 1.00 93.94 138 LEU A CA 1
ATOM 1085 C C . LEU A 1 138 ? 0.087 -2.770 -16.214 1.00 93.94 138 LEU A C 1
ATOM 1087 O O . LEU A 1 138 ? -1.134 -2.708 -16.039 1.00 93.94 138 LEU A O 1
ATOM 1091 N N . LYS A 1 139 ? 0.649 -2.630 -17.424 1.00 92.50 139 LYS A N 1
ATOM 1092 C CA . LYS A 1 139 ? -0.051 -2.263 -18.669 1.00 92.50 139 LYS A CA 1
ATOM 1093 C C . LYS A 1 139 ? -0.815 -0.938 -18.564 1.00 92.50 139 LYS A C 1
ATOM 1095 O O . LYS A 1 139 ? -1.877 -0.771 -19.161 1.00 92.50 139 LYS A O 1
ATOM 1100 N N . LEU A 1 140 ? -0.295 0.003 -17.777 1.00 90.44 140 LEU A N 1
ATOM 1101 C CA . LEU A 1 140 ? -0.863 1.348 -17.630 1.00 90.44 140 LEU A CA 1
ATOM 1102 C C . LEU A 1 140 ? -0.375 2.296 -18.729 1.00 90.44 140 LEU A C 1
ATOM 1104 O O . LEU A 1 140 ? -1.058 3.272 -19.058 1.00 90.44 140 LEU A O 1
ATOM 1108 N N . ILE A 1 141 ? 0.788 2.000 -19.303 1.00 90.38 141 ILE A N 1
ATOM 1109 C CA . ILE A 1 141 ? 1.349 2.668 -20.474 1.00 90.38 141 ILE A CA 1
ATOM 1110 C C . ILE A 1 141 ? 1.742 1.616 -21.511 1.00 90.38 141 ILE A C 1
ATOM 1112 O O . ILE A 1 141 ? 2.060 0.477 -21.168 1.00 90.38 141 ILE A O 1
ATOM 1116 N N . ASN A 1 142 ? 1.703 2.001 -22.784 1.00 80.62 142 ASN A N 1
ATOM 1117 C CA . ASN A 1 142 ? 2.171 1.147 -23.866 1.00 80.62 142 ASN A CA 1
ATOM 1118 C C . ASN A 1 142 ? 3.659 1.403 -24.086 1.00 80.62 142 ASN A C 1
ATOM 1120 O O . ASN A 1 142 ? 4.057 2.550 -24.306 1.00 80.62 142 ASN A O 1
ATOM 1124 N N . SER A 1 143 ? 4.451 0.331 -24.081 1.00 60.84 143 SER A N 1
ATOM 1125 C CA . SER A 1 143 ? 5.854 0.375 -24.484 1.00 60.84 143 SER A CA 1
ATOM 1126 C C . SER A 1 143 ? 5.925 0.772 -25.955 1.00 60.84 143 SER A C 1
ATOM 1128 O O . SER A 1 143 ? 5.792 -0.057 -26.854 1.00 60.84 143 SER A O 1
ATOM 1130 N N . THR A 1 144 ? 6.073 2.065 -26.232 1.00 52.75 144 THR A N 1
ATOM 1131 C CA . THR A 1 144 ? 6.239 2.559 -27.602 1.00 52.75 144 THR A CA 1
ATOM 1132 C C . THR A 1 144 ? 7.719 2.461 -27.958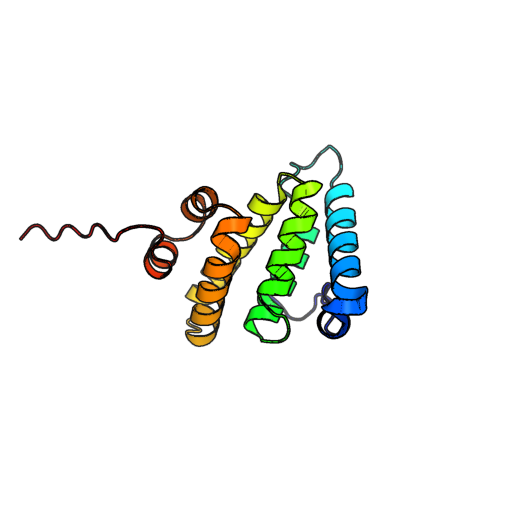 1.00 52.75 144 THR A C 1
ATOM 1134 O O . THR A 1 144 ? 8.367 3.454 -28.272 1.00 52.75 144 THR A O 1
ATOM 1137 N N . ARG A 1 145 ? 8.293 1.252 -27.893 1.00 55.75 145 ARG A N 1
ATOM 1138 C CA . ARG A 1 145 ? 9.548 0.967 -28.594 1.00 55.75 145 ARG A CA 1
ATOM 1139 C C . ARG A 1 145 ? 9.204 0.787 -30.068 1.00 55.75 145 ARG A C 1
ATOM 1141 O O . ARG A 1 145 ? 9.081 -0.328 -30.563 1.00 55.75 145 ARG A O 1
ATOM 1148 N N . LEU A 1 146 ? 9.001 1.912 -30.753 1.00 49.66 146 LEU A N 1
ATOM 1149 C CA . LEU A 1 146 ? 9.091 1.987 -32.206 1.00 49.66 146 LEU A CA 1
ATOM 1150 C C . LEU A 1 146 ? 10.532 1.620 -32.580 1.00 49.66 146 LEU A C 1
ATOM 1152 O O . LEU A 1 146 ? 11.393 2.485 -32.706 1.00 49.66 146 LEU A O 1
ATOM 1156 N N . PHE A 1 147 ? 10.814 0.325 -32.719 1.00 51.69 147 PHE A N 1
ATOM 1157 C CA . PHE A 1 147 ? 11.936 -0.122 -33.530 1.00 51.69 147 PHE A CA 1
ATOM 1158 C C . PHE A 1 147 ? 11.586 0.246 -34.972 1.00 51.69 147 PHE A C 1
ATOM 1160 O O . PHE A 1 147 ? 10.888 -0.493 -35.661 1.00 51.69 147 PHE A O 1
ATOM 1167 N N . GLN A 1 148 ? 11.997 1.439 -35.396 1.00 43.91 148 GLN A N 1
ATOM 1168 C CA . GLN A 1 148 ? 12.087 1.758 -36.813 1.00 43.91 148 GLN A CA 1
ATOM 1169 C C . GLN A 1 148 ? 13.250 0.927 -37.368 1.00 43.91 148 GLN A C 1
ATOM 1171 O O . GLN A 1 148 ? 14.412 1.228 -37.093 1.00 43.91 148 GLN A O 1
ATOM 1176 N N . GLN A 1 149 ? 12.904 -0.182 -38.027 1.00 45.53 149 GLN A N 1
ATOM 1177 C CA . GLN A 1 149 ? 13.783 -0.906 -38.949 1.00 45.53 149 GLN A CA 1
ATOM 1178 C C . GLN A 1 149 ? 14.015 -0.089 -40.218 1.00 45.53 149 GLN A C 1
ATOM 1180 O O . GLN A 1 149 ? 13.082 0.645 -40.619 1.00 45.53 149 GLN A O 1
#

Radius of gyration: 16.14 Å; chains: 1; bounding box: 31×38×56 Å

pLDDT: mean 86.07, std 14.41, range [36.19, 97.25]

Sequence (149 aa):
MALGNPQIVKLDVCKSWDKTGKNEMIALCQKSMNKTSKQLPRSDTPDVKRILYECIHHILLGKLKQEHLSSMISELKTSHDFICSIVVDVLSMIDIELVAMDEKKSREKFLSLVHALKDEVGVSLLKERLDVETLESLKLINSTRLFQQ

Organism: Ciona savignyi (NCBI:txid51511)

InterPro domains:
  IPR032302 THO complex subunit 2, N-terminal domain [PF16134] (12-147)

Secondary structure (DSSP, 8-state):
--TTSPPSS-HHHHHTIIIIIHHHHHHHHHHHHHHS-TTS-TT--HHHHHHHHHHHHHHHTTSS-HHHHHHHHHHHTTT-TTHHHHHHHHHHHHHHHHHHHT-HHHHHHHHHHHHHHHHHH-HHHHHHHS-HHHHHHTTSS--------

Foldseek 3Di:
DDPDDDQPQDLVLLVCLVPCSLVVLLVQLVVQLVPPDPPDDSLPRVSNLSSLLSQLVCQLVVSHPLVSVLVSLQVNCVVDVCSLVSNLQSLQVVLVVCVVVVPVSSNVSSLVSCLSCCVSSDLVSNVVRHDPVSCVVNVSDDPPPPPPD